Protein AF-T0ZK13-F1 (afdb_monomer_lite)

Foldseek 3Di:
DDDDPDPQVVDPPDDDDPPCPQVDPCSVVVVVVLVVVQVVCVVVVHDHPPDDDPVVVVVVVVVVVVVD

Sequence (68 aa):
RFELDCPFFSLPNVLGSPHNSAMVPGAITEGTRHAAANIARFLRGETLSGVYTSNDSLSMKDSIYRAL

Organism: NCBI:txid410659

Secondary structure (DSSP, 8-state):
------GGGGSTT-----S-TT-STTHHHHHHHHHHHHHHHHHTTPPPSS---HHHHHHHHHHHHH--

Radius of gyration: 18.74 Å; chains: 1; bounding box: 40×21×47 Å

Structure (mmCIF, N/CA/C/O backbone):
data_AF-T0ZK13-F1
#
_entry.id   AF-T0ZK13-F1
#
loop_
_atom_site.group_PDB
_atom_site.id
_atom_site.type_symbol
_atom_site.label_atom_id
_atom_site.label_alt_id
_atom_site.label_comp_id
_atom_site.label_asym_id
_atom_site.label_entity_id
_atom_site.label_seq_id
_atom_site.pdbx_PDB_ins_code
_atom_site.Cartn_x
_atom_site.Cartn_y
_atom_site.Cartn_z
_atom_site.occupancy
_atom_site.B_iso_or_equiv
_atom_site.auth_seq_id
_atom_site.auth_comp_id
_atom_site.auth_asym_id
_atom_site.auth_atom_id
_atom_site.pdbx_PDB_model_num
ATOM 1 N N . ARG A 1 1 ? -0.832 11.542 -26.690 1.00 60.03 1 ARG A N 1
ATOM 2 C CA . ARG A 1 1 ? 0.426 10.760 -26.705 1.00 60.03 1 ARG A CA 1
ATOM 3 C C . ARG A 1 1 ? 0.812 10.519 -25.254 1.00 60.03 1 ARG A C 1
ATOM 5 O O . ARG A 1 1 ? 0.700 11.459 -24.484 1.00 60.03 1 ARG A O 1
ATOM 12 N N . PHE A 1 2 ? 1.140 9.289 -24.869 1.00 68.50 2 PHE A N 1
ATOM 13 C CA . PHE A 1 2 ? 1.673 8.987 -23.538 1.00 68.50 2 PHE A CA 1
ATOM 14 C C . PHE A 1 2 ? 3.198 9.140 -23.593 1.00 68.50 2 PHE A C 1
ATOM 16 O O . PHE A 1 2 ? 3.813 8.567 -24.489 1.00 68.50 2 PHE A O 1
ATOM 23 N N . GLU A 1 3 ? 3.780 9.931 -22.691 1.00 69.19 3 GLU A N 1
ATOM 24 C CA . GLU A 1 3 ? 5.230 10.133 -22.559 1.00 69.19 3 GLU A CA 1
ATOM 25 C C . GLU A 1 3 ? 5.616 10.007 -21.082 1.00 69.19 3 GLU A C 1
ATOM 27 O O . GLU A 1 3 ? 4.959 10.581 -20.215 1.00 69.19 3 GLU A O 1
ATOM 32 N N . LEU A 1 4 ? 6.661 9.226 -20.800 1.00 70.62 4 LEU A N 1
ATOM 33 C CA . LEU A 1 4 ? 7.232 9.072 -19.464 1.00 70.62 4 LEU A CA 1
ATOM 34 C C . LEU A 1 4 ? 8.407 10.043 -19.322 1.00 70.62 4 LEU A C 1
ATOM 36 O O . LEU A 1 4 ? 9.529 9.703 -19.684 1.00 70.62 4 LEU A O 1
ATOM 40 N N . ASP A 1 5 ? 8.159 11.236 -18.783 1.00 74.44 5 ASP A N 1
ATOM 41 C CA . ASP A 1 5 ? 9.224 12.174 -18.398 1.00 74.44 5 ASP A CA 1
ATOM 42 C C . ASP A 1 5 ? 9.770 11.810 -17.007 1.00 74.44 5 ASP A C 1
ATOM 44 O O . ASP A 1 5 ? 9.566 12.496 -16.005 1.00 74.44 5 ASP A O 1
ATOM 48 N N . CYS A 1 6 ? 10.364 10.620 -16.917 1.00 76.62 6 CYS A N 1
ATOM 49 C CA . CYS A 1 6 ? 10.917 10.083 -15.682 1.00 76.62 6 CYS A CA 1
ATOM 50 C C . CYS A 1 6 ? 12.366 9.634 -15.932 1.00 76.62 6 CYS A C 1
ATOM 52 O O . CYS A 1 6 ? 12.572 8.642 -16.639 1.00 76.62 6 CYS A O 1
ATOM 54 N N . PRO A 1 7 ? 13.374 10.306 -15.334 1.00 81.06 7 PRO A N 1
ATOM 55 C CA . PRO A 1 7 ? 14.791 10.065 -15.622 1.00 81.06 7 PRO A CA 1
ATOM 56 C C . PRO A 1 7 ? 15.235 8.603 -15.479 1.00 81.06 7 PRO A C 1
ATOM 58 O O . PRO A 1 7 ? 16.114 8.152 -16.207 1.00 81.06 7 PRO A O 1
ATOM 61 N N . PHE A 1 8 ? 14.600 7.830 -14.592 1.00 83.50 8 PHE A N 1
ATOM 62 C CA . PHE A 1 8 ? 14.910 6.414 -14.372 1.00 83.50 8 PHE A CA 1
ATOM 63 C C . PHE A 1 8 ? 14.666 5.523 -15.594 1.00 83.50 8 PHE A C 1
ATOM 65 O O . PHE A 1 8 ? 15.401 4.559 -15.790 1.00 83.50 8 PHE A O 1
ATOM 72 N N . PHE A 1 9 ? 13.684 5.849 -16.438 1.00 84.06 9 PHE A N 1
ATOM 73 C CA . PHE A 1 9 ? 13.372 5.056 -17.632 1.00 84.06 9 PHE A CA 1
ATOM 74 C C . PHE A 1 9 ? 14.362 5.282 -18.784 1.00 84.06 9 PHE A C 1
ATOM 76 O O . PHE A 1 9 ? 14.280 4.593 -19.797 1.00 84.06 9 PHE A O 1
ATOM 83 N N . SER A 1 10 ? 15.313 6.213 -18.630 1.00 85.12 10 SER A N 1
ATOM 84 C CA . SER A 1 10 ? 16.426 6.386 -19.574 1.00 85.12 10 SER A CA 1
ATOM 85 C C . SER A 1 10 ? 17.578 5.397 -19.344 1.00 85.12 10 SER A C 1
ATOM 87 O O . SER A 1 10 ? 18.453 5.262 -20.199 1.00 85.12 10 SER A O 1
ATOM 89 N N . LEU A 1 11 ? 17.593 4.695 -18.204 1.00 90.44 11 LEU A N 1
ATOM 90 C CA . LEU A 1 11 ? 18.656 3.759 -17.847 1.00 90.44 11 LEU A CA 1
ATOM 91 C C . LEU A 1 11 ? 18.426 2.389 -18.511 1.00 90.44 11 LEU A C 1
ATOM 93 O O . LEU A 1 11 ? 17.324 1.845 -18.423 1.00 90.44 11 LEU A O 1
ATOM 97 N N . PRO A 1 12 ? 19.459 1.771 -19.118 1.00 88.69 12 PRO A N 1
ATOM 98 C CA . PRO A 1 12 ? 19.306 0.544 -19.910 1.00 88.69 12 PRO A CA 1
ATOM 99 C C . PRO A 1 12 ? 18.983 -0.704 -19.073 1.00 88.69 12 PRO A C 1
ATOM 101 O O . PRO A 1 12 ? 18.631 -1.747 -19.615 1.00 88.69 12 PRO A O 1
ATOM 104 N N . ASN A 1 13 ? 19.129 -0.614 -17.753 1.00 94.00 13 ASN A N 1
ATOM 105 C CA . ASN A 1 13 ? 18.968 -1.704 -16.795 1.00 94.00 13 ASN A CA 1
ATOM 106 C C . ASN A 1 13 ? 17.774 -1.493 -15.848 1.00 94.00 13 ASN A C 1
ATOM 108 O O . ASN A 1 13 ? 17.725 -2.107 -14.782 1.00 94.00 13 ASN A O 1
ATOM 112 N N . VAL A 1 14 ? 16.829 -0.623 -16.213 1.00 91.00 14 VAL A N 1
ATOM 113 C CA . VAL A 1 14 ? 15.620 -0.355 -15.428 1.00 91.00 14 VAL A CA 1
ATOM 114 C C . VAL A 1 14 ? 14.396 -0.882 -16.165 1.00 91.00 14 VAL A C 1
ATOM 116 O O . VAL A 1 14 ? 14.092 -0.472 -17.281 1.00 91.00 14 VAL A O 1
ATOM 119 N N . LEU A 1 15 ? 13.662 -1.773 -15.502 1.00 88.12 15 LEU A N 1
ATOM 120 C CA . LEU A 1 15 ? 12.311 -2.155 -15.894 1.00 88.12 15 LEU A CA 1
ATOM 121 C C . LEU A 1 15 ? 11.330 -1.456 -14.960 1.00 88.12 15 LEU A C 1
ATOM 123 O O . LEU A 1 15 ? 11.456 -1.549 -13.740 1.00 88.12 15 LEU A O 1
ATOM 127 N N . GLY A 1 16 ? 10.347 -0.770 -15.531 1.00 84.44 16 GLY A N 1
ATOM 128 C CA . GLY A 1 16 ? 9.257 -0.181 -14.768 1.00 84.44 16 GLY A CA 1
ATOM 129 C C . GLY A 1 16 ? 7.924 -0.828 -15.105 1.00 84.44 16 GLY A C 1
ATOM 130 O O . GLY A 1 16 ? 7.718 -1.353 -16.197 1.00 84.44 16 GLY A O 1
ATOM 131 N N . SER A 1 17 ? 7.003 -0.753 -14.153 1.00 86.06 17 SER A N 1
ATOM 132 C CA . SER A 1 17 ? 5.591 -1.056 -14.359 1.00 86.06 17 SER A CA 1
ATOM 133 C C . SER A 1 17 ? 4.762 0.139 -13.894 1.00 86.06 17 SER A C 1
ATOM 135 O O . SER A 1 17 ? 5.218 0.911 -13.043 1.00 86.06 17 SER A O 1
ATOM 137 N N . PRO A 1 18 ? 3.552 0.331 -14.436 1.00 84.06 18 PRO A N 1
ATOM 138 C CA . PRO A 1 18 ? 2.581 1.214 -13.810 1.00 84.06 18 PRO A CA 1
ATOM 139 C C . PRO A 1 18 ? 2.346 0.795 -12.350 1.00 84.06 18 PRO A C 1
ATOM 141 O O . PRO A 1 18 ? 2.517 -0.370 -12.001 1.00 84.06 18 PRO A O 1
ATOM 144 N N . HIS A 1 19 ? 1.906 1.717 -11.491 1.00 88.00 19 HIS A N 1
ATOM 145 C CA . HIS A 1 19 ? 1.554 1.410 -10.098 1.00 88.00 19 HIS A CA 1
ATOM 146 C C . HIS A 1 19 ? 0.233 0.618 -10.028 1.00 88.00 19 HIS A C 1
ATOM 148 O O . HIS A 1 19 ? -0.803 1.127 -9.609 1.00 88.00 19 HIS A O 1
ATOM 154 N N . ASN A 1 20 ? 0.237 -0.618 -10.521 1.00 90.06 20 ASN A N 1
ATOM 155 C CA . ASN A 1 20 ? -0.956 -1.443 -10.690 1.00 90.06 20 ASN A CA 1
ATOM 156 C C . ASN A 1 20 ? -0.788 -2.867 -10.147 1.00 90.06 20 ASN A C 1
ATOM 158 O O . ASN A 1 20 ? -1.693 -3.680 -10.307 1.00 90.06 20 ASN A O 1
ATOM 162 N N . SER A 1 21 ? 0.318 -3.168 -9.464 1.00 90.19 21 SER A N 1
ATOM 163 C CA . SER A 1 21 ? 0.553 -4.485 -8.858 1.00 90.19 21 SER A CA 1
ATOM 164 C C . SER A 1 21 ? -0.537 -4.879 -7.854 1.00 90.19 21 SER A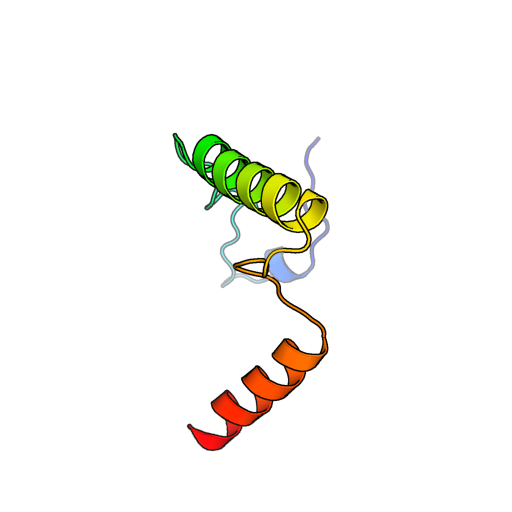 C 1
ATOM 166 O O . SER A 1 21 ? -0.858 -6.055 -7.723 1.00 90.19 21 SER A O 1
ATOM 168 N N . ALA A 1 22 ? -1.150 -3.896 -7.190 1.00 89.62 22 ALA A N 1
ATOM 169 C CA . ALA A 1 22 ? -2.274 -4.097 -6.279 1.00 89.62 22 ALA A CA 1
ATOM 170 C C . ALA A 1 22 ? -3.648 -4.151 -6.980 1.00 89.62 22 ALA A C 1
ATOM 172 O O . ALA A 1 22 ? -4.652 -4.389 -6.317 1.00 89.62 22 ALA A O 1
ATOM 173 N N . MET A 1 23 ? -3.734 -3.934 -8.297 1.00 93.12 23 MET A N 1
ATOM 174 C CA . MET A 1 23 ? -4.999 -3.918 -9.053 1.00 93.12 23 MET A CA 1
ATOM 175 C C . MET A 1 23 ? -5.408 -5.325 -9.508 1.00 93.12 23 MET A C 1
ATOM 177 O O . MET A 1 23 ? -5.720 -5.558 -10.675 1.00 93.12 23 MET A O 1
ATOM 181 N N . VAL A 1 24 ?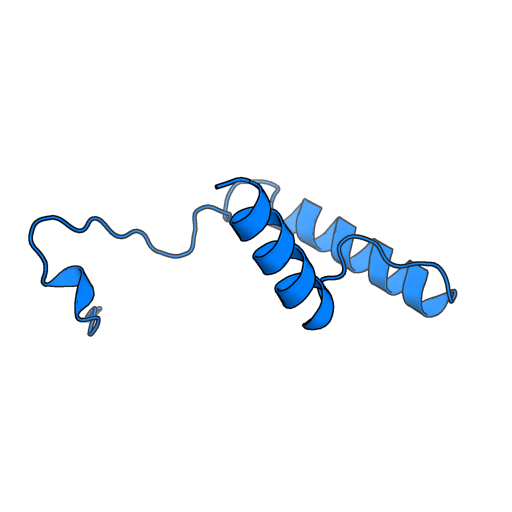 -5.392 -6.279 -8.580 1.00 95.19 24 VAL A N 1
ATOM 182 C CA . VAL A 1 24 ? -5.859 -7.651 -8.815 1.00 95.19 24 VAL A CA 1
ATOM 183 C C . VAL A 1 24 ? -7.333 -7.794 -8.415 1.00 95.19 24 VAL A C 1
ATOM 185 O O . VAL A 1 24 ? -7.814 -7.028 -7.570 1.00 95.19 24 VAL A O 1
ATOM 188 N N . PRO A 1 25 ? -8.084 -8.756 -8.990 1.00 97.75 25 PRO A N 1
ATOM 189 C CA . PRO A 1 25 ? -9.475 -8.986 -8.608 1.00 97.75 25 PRO A CA 1
ATOM 190 C C . PRO A 1 25 ? -9.636 -9.132 -7.088 1.00 97.75 25 PRO A C 1
ATOM 192 O O . PRO A 1 25 ? -8.899 -9.871 -6.443 1.00 97.75 25 PRO A O 1
ATOM 195 N N . GLY A 1 26 ? -10.592 -8.400 -6.511 1.00 96.75 26 GLY A N 1
ATOM 196 C CA . GLY A 1 26 ? -10.885 -8.421 -5.073 1.00 96.75 26 GLY A CA 1
ATOM 197 C C . GLY A 1 26 ? -10.010 -7.515 -4.199 1.00 96.75 26 GLY A C 1
ATOM 198 O O . GLY A 1 26 ? -10.430 -7.188 -3.091 1.00 96.75 26 GLY A O 1
ATOM 199 N N . ALA A 1 27 ? -8.862 -7.021 -4.679 1.00 96.62 27 ALA A N 1
ATOM 200 C CA . ALA A 1 27 ? -7.978 -6.178 -3.865 1.00 96.62 27 ALA A CA 1
ATOM 201 C C . ALA A 1 27 ? -8.647 -4.873 -3.412 1.00 96.62 27 ALA A C 1
ATOM 203 O O . ALA A 1 27 ? -8.563 -4.504 -2.242 1.00 96.62 27 ALA A O 1
ATOM 204 N N . ILE A 1 28 ? -9.369 -4.202 -4.317 1.00 96.31 28 ILE A N 1
ATOM 205 C CA . ILE A 1 28 ? -10.135 -2.999 -3.969 1.00 96.31 28 ILE A CA 1
ATOM 206 C C . ILE A 1 28 ? -11.242 -3.335 -2.969 1.00 96.31 28 ILE A C 1
ATOM 208 O O . ILE A 1 28 ? -11.393 -2.622 -1.986 1.00 96.31 28 ILE A O 1
ATOM 212 N N . THR A 1 29 ? -11.972 -4.435 -3.167 1.00 98.12 29 THR A N 1
ATOM 213 C CA . THR A 1 29 ? -13.045 -4.865 -2.258 1.00 98.12 29 THR A CA 1
ATOM 214 C C . THR A 1 29 ? -12.529 -5.100 -0.842 1.00 98.12 29 THR A C 1
ATOM 216 O O . THR A 1 29 ? -13.116 -4.593 0.114 1.00 98.12 29 THR A O 1
ATOM 219 N N . GLU A 1 30 ? -11.412 -5.811 -0.693 1.00 97.69 30 GLU A N 1
ATOM 220 C CA . GLU A 1 30 ? -10.819 -6.063 0.622 1.00 97.69 30 GLU A CA 1
ATOM 221 C C . GLU A 1 30 ? -10.212 -4.794 1.235 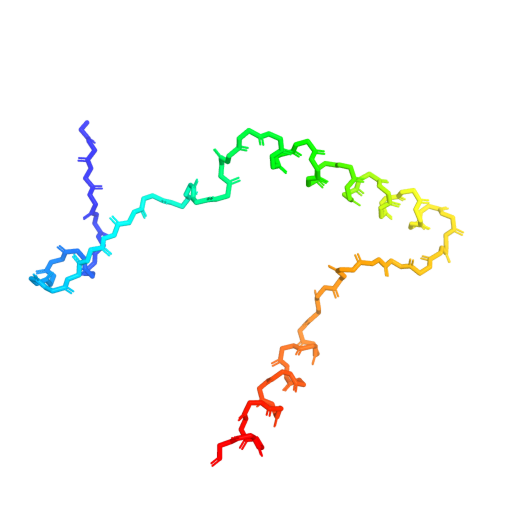1.00 97.69 30 GLU A C 1
ATOM 223 O O . GLU A 1 30 ? -10.415 -4.522 2.420 1.00 97.69 30 GLU A O 1
ATOM 228 N N . GLY A 1 31 ? -9.578 -3.939 0.426 1.00 96.06 31 GLY A N 1
ATOM 229 C CA . GLY A 1 31 ? -9.139 -2.613 0.866 1.00 96.06 31 GLY A CA 1
ATOM 230 C C . GLY A 1 31 ? -10.299 -1.757 1.387 1.00 96.06 31 GLY A C 1
ATOM 231 O O . GLY A 1 31 ? -10.209 -1.167 2.466 1.00 96.06 31 GLY A O 1
ATOM 232 N N . THR A 1 32 ? -11.430 -1.745 0.676 1.00 97.88 32 THR A N 1
ATOM 233 C CA . THR A 1 32 ? -12.654 -1.057 1.104 1.00 97.88 32 THR A CA 1
ATOM 234 C C . THR A 1 32 ? -13.221 -1.663 2.385 1.00 97.88 32 THR A C 1
ATOM 236 O O . THR A 1 32 ? -13.624 -0.912 3.274 1.00 97.88 32 THR A O 1
ATOM 239 N N . ARG A 1 33 ? -13.214 -2.995 2.532 1.00 98.25 33 ARG A N 1
ATOM 240 C CA . ARG A 1 33 ? -13.656 -3.673 3.762 1.00 98.25 33 ARG A CA 1
ATOM 241 C C . ARG A 1 33 ? -12.834 -3.217 4.968 1.00 98.25 33 ARG A C 1
ATOM 243 O O . ARG A 1 33 ? -13.410 -2.847 5.992 1.00 98.25 33 ARG A O 1
ATOM 250 N N . HIS A 1 34 ? -11.507 -3.200 4.843 1.00 97.50 34 HIS A N 1
ATOM 251 C CA . HIS A 1 34 ? -10.615 -2.733 5.907 1.00 97.50 34 HIS A CA 1
ATOM 252 C C 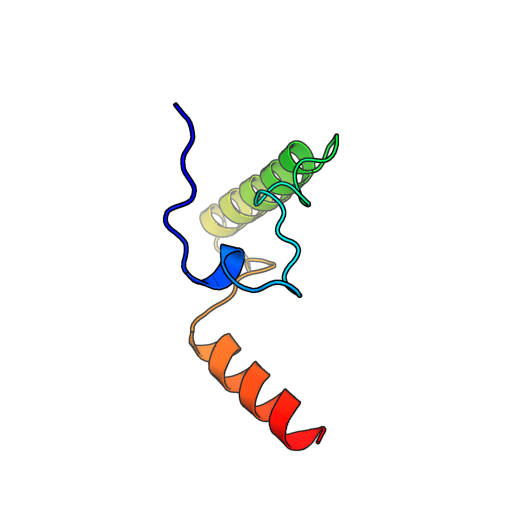. HIS A 1 34 ? -10.843 -1.254 6.241 1.00 97.50 34 HIS A C 1
ATOM 254 O O . HIS A 1 34 ? -10.944 -0.896 7.417 1.00 97.50 34 HIS A O 1
ATOM 260 N N . ALA A 1 35 ? -10.995 -0.402 5.222 1.00 97.25 35 ALA A N 1
ATOM 261 C CA . ALA A 1 35 ? -11.278 1.017 5.416 1.00 97.25 35 ALA A CA 1
ATOM 262 C C . ALA A 1 35 ? -12.607 1.239 6.159 1.00 97.25 35 ALA A C 1
ATOM 264 O O . ALA A 1 35 ? -12.641 1.949 7.164 1.00 97.25 35 ALA A O 1
ATOM 265 N N . ALA A 1 36 ? -13.685 0.581 5.724 1.00 98.56 36 ALA A N 1
ATOM 266 C CA . ALA A 1 36 ? -14.998 0.681 6.359 1.00 98.56 36 ALA A CA 1
ATOM 267 C C . ALA A 1 36 ? -14.977 0.186 7.815 1.00 98.56 36 ALA A C 1
ATOM 269 O O . ALA A 1 36 ? -15.555 0.826 8.695 1.00 98.56 36 ALA A O 1
ATOM 270 N N . ALA A 1 37 ? -14.265 -0.912 8.093 1.00 98.38 37 ALA A N 1
ATOM 271 C CA . ALA A 1 37 ? -14.101 -1.422 9.452 1.00 98.38 37 ALA A CA 1
ATOM 272 C C . ALA A 1 37 ? -13.394 -0.407 10.367 1.00 98.38 37 ALA A C 1
ATOM 274 O O . ALA A 1 37 ? -13.829 -0.196 11.501 1.00 98.38 37 ALA A O 1
ATOM 275 N N . ASN A 1 38 ? -12.344 0.257 9.874 1.00 98.19 38 ASN A N 1
ATOM 276 C CA . ASN A 1 38 ? -11.646 1.299 10.628 1.00 98.19 38 ASN A CA 1
ATOM 277 C C . ASN A 1 38 ? -12.498 2.555 10.833 1.00 98.19 38 ASN A C 1
ATOM 279 O O . ASN A 1 38 ? -12.481 3.107 11.929 1.00 98.19 38 ASN A O 1
ATOM 283 N N . ILE A 1 39 ? -13.286 2.977 9.841 1.00 98.38 39 ILE A N 1
ATOM 284 C CA . ILE A 1 39 ? -14.239 4.087 10.010 1.00 98.38 39 ILE A CA 1
ATOM 285 C C . ILE A 1 39 ? -15.244 3.751 11.118 1.00 98.38 39 ILE A C 1
ATOM 287 O O . ILE A 1 39 ? -15.480 4.557 12.013 1.00 98.38 39 ILE A O 1
ATOM 291 N N . ALA A 1 40 ? -15.797 2.537 11.105 1.00 98.56 40 ALA A N 1
ATOM 292 C CA . ALA A 1 40 ? -16.755 2.110 12.117 1.00 98.56 40 ALA A CA 1
ATOM 293 C C . ALA A 1 40 ? -16.132 2.059 13.527 1.00 98.56 40 ALA A C 1
ATOM 295 O O . ALA A 1 40 ? -16.764 2.493 14.487 1.00 98.56 40 ALA A O 1
ATOM 296 N N . ARG A 1 41 ? -14.887 1.573 13.646 1.00 98.44 41 ARG A N 1
ATOM 297 C CA . ARG A 1 41 ? -14.108 1.595 14.899 1.00 98.44 41 ARG A CA 1
ATOM 298 C C . ARG A 1 41 ? -13.876 3.016 15.394 1.00 98.44 41 ARG A C 1
ATOM 300 O O . ARG A 1 41 ? -14.137 3.301 16.558 1.00 98.44 41 ARG A O 1
ATOM 307 N N . PHE A 1 42 ? -13.463 3.912 14.499 1.00 98.12 42 PHE A N 1
ATOM 308 C CA . PHE A 1 42 ? -13.231 5.317 14.817 1.00 98.12 42 PHE A CA 1
ATOM 309 C C . PHE A 1 42 ? -14.482 5.976 15.406 1.00 98.12 42 PHE A C 1
ATOM 311 O O . PHE A 1 42 ? -14.414 6.589 16.468 1.00 98.12 42 PHE A O 1
ATOM 318 N N . LEU A 1 43 ? -15.640 5.778 14.768 1.00 98.50 43 LEU A N 1
ATOM 319 C CA . LEU A 1 43 ? -16.915 6.328 15.238 1.00 98.50 43 LEU A CA 1
ATOM 320 C C . LEU A 1 43 ? -17.354 5.772 16.603 1.00 98.50 43 LEU A C 1
ATOM 322 O O . LEU A 1 43 ? -18.115 6.430 17.307 1.00 98.50 43 LEU A O 1
ATOM 326 N N . ARG A 1 44 ? -16.878 4.583 16.988 1.00 98.56 4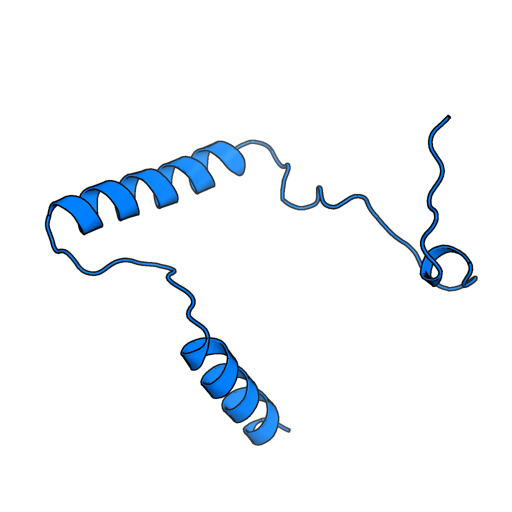4 ARG A N 1
ATOM 327 C CA . ARG A 1 44 ? -17.134 3.968 18.301 1.00 98.56 44 ARG A CA 1
ATOM 328 C C . ARG A 1 44 ? -16.049 4.257 19.344 1.00 98.56 44 ARG A C 1
ATOM 330 O O . ARG A 1 44 ? -16.178 3.800 20.474 1.00 98.56 44 ARG A O 1
ATOM 337 N N . GLY A 1 45 ? -14.990 4.991 18.994 1.00 97.62 45 GLY A N 1
ATOM 338 C CA . GLY A 1 45 ? -13.843 5.212 19.883 1.00 97.62 45 GLY A CA 1
ATOM 339 C C . GLY A 1 45 ? -12.997 3.955 20.125 1.00 97.62 45 GLY A C 1
ATOM 340 O O . GLY A 1 45 ? -12.307 3.856 21.135 1.00 97.62 45 GLY A O 1
ATOM 341 N N . GLU A 1 46 ? -13.060 2.980 19.218 1.00 98.12 46 GLU A N 1
ATOM 342 C CA . GLU A 1 46 ? -12.297 1.734 19.294 1.00 98.12 46 GLU A CA 1
ATOM 343 C C . GLU A 1 46 ? -10.896 1.891 18.686 1.00 98.12 46 GLU A C 1
ATOM 345 O O . GLU A 1 46 ? -10.642 2.748 17.835 1.00 98.12 46 GLU A O 1
ATOM 350 N N . THR A 1 47 ? -9.978 1.005 19.075 1.00 95.75 47 THR A N 1
ATOM 351 C CA . THR A 1 47 ? -8.627 0.953 18.505 1.00 95.75 47 THR A CA 1
ATOM 352 C C . THR A 1 47 ? -8.666 0.635 17.008 1.00 95.75 47 THR A C 1
ATOM 354 O O . THR A 1 47 ? -9.238 -0.368 16.575 1.00 95.75 47 THR A O 1
ATOM 357 N N . LEU A 1 48 ? -8.018 1.482 16.209 1.00 96.25 48 LEU A N 1
ATOM 358 C CA . LEU A 1 48 ? -7.871 1.303 14.764 1.00 96.25 48 LEU A CA 1
ATOM 359 C C . LEU A 1 48 ? -6.824 0.227 14.437 1.00 96.25 48 LEU A C 1
ATOM 361 O O . LEU A 1 48 ? -5.926 -0.044 15.230 1.00 96.25 48 LEU A O 1
ATOM 365 N N . SER A 1 49 ? -6.911 -0.378 13.250 1.00 95.12 49 SER A N 1
ATOM 366 C CA . SER A 1 49 ? -5.948 -1.385 12.776 1.00 95.12 49 SER A CA 1
ATOM 367 C C . SER A 1 49 ? -5.248 -0.925 11.501 1.00 95.12 49 SER A C 1
ATOM 369 O O . SER A 1 49 ? -5.853 -0.240 10.682 1.00 95.12 49 SER A O 1
ATOM 371 N N . GLY A 1 50 ? -3.977 -1.294 11.323 1.00 90.62 50 GLY A N 1
ATOM 372 C CA . GLY A 1 50 ? -3.211 -0.931 10.125 1.00 90.62 50 GLY A CA 1
ATOM 373 C C . GLY A 1 50 ? -2.976 0.576 9.978 1.00 90.62 50 GLY A C 1
ATOM 374 O O . GLY A 1 50 ? -2.856 1.067 8.860 1.00 90.62 50 GLY A O 1
ATOM 375 N N . VAL A 1 51 ? -2.955 1.317 11.090 1.00 90.25 51 VAL A N 1
ATOM 376 C CA . VAL A 1 51 ? -2.611 2.742 11.092 1.00 90.25 51 VAL A CA 1
ATOM 377 C C . VAL A 1 51 ? -1.098 2.869 11.078 1.00 90.25 51 VAL A C 1
ATOM 379 O O . VAL A 1 51 ? -0.421 2.269 11.905 1.00 90.25 51 VAL A O 1
ATOM 382 N N . TYR A 1 52 ? -0.595 3.657 10.136 1.00 87.06 52 TYR A N 1
ATOM 383 C CA . TYR A 1 52 ? 0.812 4.000 10.034 1.00 87.06 52 TYR A CA 1
ATOM 384 C C . TYR A 1 52 ? 0.982 5.496 10.274 1.00 87.06 52 TYR A C 1
ATOM 386 O O . TYR A 1 52 ? 0.324 6.322 9.637 1.00 87.06 52 TYR A O 1
ATOM 394 N N . THR A 1 53 ? 1.866 5.838 11.197 1.00 84.31 53 THR A N 1
ATOM 395 C CA . THR A 1 53 ? 2.194 7.203 11.598 1.00 84.31 53 THR A CA 1
ATOM 396 C C . THR A 1 53 ? 3.652 7.525 11.271 1.00 84.31 53 THR A C 1
ATOM 398 O O . THR A 1 53 ? 4.487 6.653 11.017 1.00 84.31 53 THR A O 1
ATOM 401 N N . SER A 1 54 ? 4.003 8.810 11.298 1.00 79.19 54 SER A N 1
ATOM 402 C CA . SER A 1 54 ? 5.398 9.244 11.151 1.00 79.19 54 SER A CA 1
ATOM 403 C C . SER A 1 54 ? 6.313 8.670 12.239 1.00 79.19 54 SER A C 1
ATOM 405 O O . SER A 1 54 ? 7.490 8.431 11.974 1.00 79.19 54 SER A O 1
ATOM 407 N N . ASN A 1 55 ? 5.780 8.387 13.431 1.00 77.00 55 ASN A N 1
ATOM 408 C CA . ASN A 1 55 ? 6.543 7.782 14.520 1.00 77.00 55 ASN A CA 1
ATOM 409 C C . ASN A 1 55 ? 6.870 6.303 14.241 1.00 77.00 55 ASN A C 1
ATOM 411 O O . ASN A 1 55 ? 7.964 5.841 14.563 1.00 77.00 55 ASN A O 1
ATOM 415 N N . ASP A 1 56 ? 5.981 5.589 13.542 1.00 80.31 56 ASP A N 1
ATOM 416 C CA . ASP A 1 56 ? 6.231 4.210 13.096 1.00 80.31 56 ASP A CA 1
ATOM 417 C C . ASP A 1 56 ? 7.369 4.151 12.064 1.00 80.31 56 ASP A C 1
ATOM 419 O O . ASP A 1 56 ? 8.176 3.223 12.062 1.00 80.31 56 ASP A O 1
ATOM 423 N N . SER A 1 57 ? 7.509 5.198 11.240 1.00 67.44 57 SER A N 1
ATOM 424 C CA . SER A 1 57 ? 8.612 5.321 10.272 1.00 67.44 57 SER A CA 1
ATOM 425 C C . SER A 1 57 ? 9.985 5.416 10.938 1.00 67.44 57 SER A C 1
ATOM 427 O O . SER A 1 57 ? 10.975 4.939 10.380 1.00 67.44 57 SER A O 1
ATOM 429 N N . LEU A 1 58 ? 10.060 6.059 1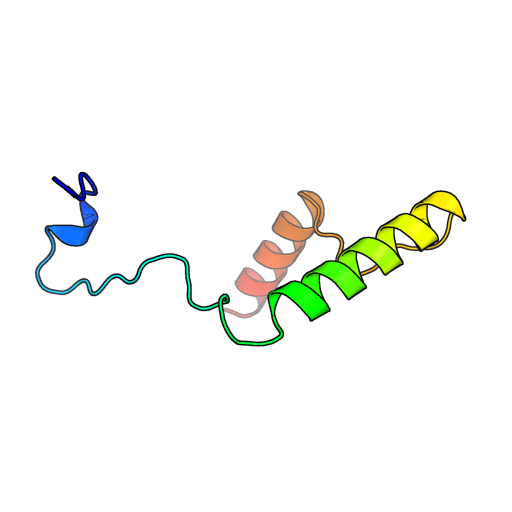2.105 1.00 63.06 58 LEU A N 1
ATOM 430 C CA . LEU A 1 58 ? 11.292 6.182 12.884 1.00 63.06 58 LEU A CA 1
ATOM 431 C C . LEU A 1 58 ? 11.631 4.843 13.552 1.00 63.06 58 LEU A C 1
ATOM 433 O O . LEU A 1 58 ? 12.740 4.342 13.388 1.00 63.06 58 LEU A O 1
ATOM 437 N N . SER A 1 59 ? 10.640 4.200 14.176 1.00 67.06 59 SER A N 1
ATOM 438 C CA . SER A 1 59 ? 10.802 2.881 14.803 1.00 67.06 59 SER A CA 1
ATOM 439 C C . SER A 1 59 ? 11.208 1.779 13.809 1.00 67.06 59 SER A C 1
ATOM 441 O O . SER A 1 59 ? 12.038 0.920 14.130 1.00 67.06 59 SER A O 1
ATOM 443 N N . MET A 1 60 ? 10.677 1.808 12.581 1.00 65.25 60 MET A N 1
ATOM 444 C CA . MET A 1 60 ? 11.032 0.827 11.551 1.00 65.25 60 MET A CA 1
ATOM 445 C C . MET A 1 60 ? 12.470 1.009 11.054 1.00 65.25 60 MET A C 1
ATOM 447 O O . MET A 1 60 ? 13.179 0.021 10.859 1.00 65.25 60 MET A O 1
ATOM 451 N N . LYS A 1 61 ? 12.932 2.259 10.899 1.00 60.97 61 LYS A N 1
ATOM 452 C CA . LYS A 1 61 ? 14.333 2.549 10.558 1.00 60.97 61 LYS A CA 1
ATOM 453 C C . LYS A 1 61 ? 15.273 2.028 11.639 1.00 60.97 61 LYS A C 1
ATOM 455 O O . LYS A 1 61 ? 16.206 1.301 11.312 1.00 60.97 61 LYS A O 1
ATOM 460 N N . ASP A 1 62 ? 14.984 2.314 12.905 1.00 59.72 62 ASP A N 1
ATOM 461 C CA . ASP A 1 62 ? 15.798 1.845 14.032 1.00 59.72 62 ASP A CA 1
ATOM 462 C C . ASP A 1 62 ? 15.877 0.311 14.101 1.00 59.72 62 ASP A C 1
ATOM 464 O O . ASP A 1 62 ? 16.918 -0.243 14.452 1.00 59.72 62 ASP A O 1
ATOM 468 N N . SER A 1 63 ? 14.802 -0.387 13.724 1.00 61.31 63 SER A N 1
ATOM 469 C CA . SER A 1 63 ? 14.765 -1.855 13.695 1.00 61.31 63 SER A CA 1
ATOM 470 C C . SER A 1 63 ? 15.573 -2.446 12.534 1.00 61.31 63 SER A C 1
ATOM 472 O O . SER A 1 63 ? 16.269 -3.440 12.725 1.00 61.31 63 SER A O 1
ATOM 474 N N . ILE A 1 64 ? 15.532 -1.825 11.349 1.00 66.81 64 ILE A N 1
ATOM 475 C CA . ILE A 1 64 ? 16.334 -2.249 10.189 1.00 66.81 64 ILE A CA 1
ATOM 476 C C . ILE A 1 64 ? 17.827 -2.015 10.452 1.00 66.81 64 ILE A C 1
ATOM 478 O O . ILE A 1 64 ? 18.632 -2.904 10.197 1.00 66.81 64 ILE A O 1
ATOM 482 N N . TYR A 1 65 ? 18.203 -0.863 11.015 1.00 57.41 65 TYR A N 1
ATOM 483 C CA . TYR A 1 65 ? 19.608 -0.555 11.315 1.00 57.41 65 TYR A CA 1
ATOM 484 C C . TYR A 1 65 ? 20.204 -1.397 12.450 1.00 57.41 65 TYR A C 1
ATOM 486 O O . TYR A 1 65 ? 21.419 -1.508 12.528 1.00 57.41 65 TYR A O 1
ATOM 494 N N . ARG A 1 66 ? 19.383 -1.991 13.327 1.00 55.78 66 ARG A N 1
ATOM 495 C CA . ARG A 1 66 ? 19.845 -2.942 14.358 1.00 55.78 66 ARG A CA 1
ATOM 496 C C . ARG A 1 66 ? 19.942 -4.388 13.866 1.00 55.78 66 ARG A C 1
ATOM 498 O O . ARG A 1 66 ? 20.509 -5.217 14.571 1.00 55.78 66 ARG A O 1
ATOM 505 N N . ALA A 1 67 ? 19.343 -4.696 12.718 1.00 57.72 67 ALA A N 1
ATOM 506 C CA . ALA A 1 67 ? 19.351 -6.027 12.113 1.00 57.72 67 ALA A CA 1
ATOM 507 C C . ALA A 1 67 ? 20.461 -6.207 11.056 1.00 57.72 67 ALA A C 1
ATOM 509 O O . ALA A 1 67 ? 20.605 -7.305 10.516 1.00 57.72 67 ALA A O 1
ATOM 510 N N . LEU A 1 68 ? 21.217 -5.142 10.769 1.00 53.56 68 LEU A N 1
ATOM 511 C CA . LEU A 1 68 ? 22.410 -5.107 9.917 1.00 53.56 68 LEU A CA 1
ATOM 512 C C . LEU A 1 68 ? 23.657 -4.923 10.786 1.00 53.56 68 LEU A C 1
ATOM 514 O O . LEU A 1 68 ? 24.703 -5.496 10.412 1.00 53.56 68 LEU A O 1
#

pLDDT: mean 84.85, std 13.87, range [53.56, 98.56]